Protein AF-A0A974B1U4-F1 (afdb_monomer)

Sequence (107 aa):
MTGRFTLGRVLILAGAVLAILVVVPRLRSRSALEQEAGQSFIYFGHLQFWKPTDLEAALQQQDILPVLSNQLINMSKIAWRKHRFVQLSFLLAAVGGGFVFLAGLAA

Solvent-accessible surface area (backbone atoms only — not comparable to full-atom values): 5966 Å² total; per-residue (Å²): 118,69,68,44,44,54,52,12,51,52,32,33,51,54,12,51,52,36,44,49,62,55,67,53,76,86,77,70,58,66,72,64,49,60,70,39,50,84,80,48,82,76,46,78,85,52,56,80,76,54,53,71,69,62,46,52,53,50,63,74,74,43,89,52,66,69,50,52,51,54,47,53,54,54,50,49,56,51,52,50,53,38,51,51,36,43,54,50,15,54,51,29,34,53,55,10,49,49,35,38,53,56,43,59,76,73,106

Foldseek 3Di:
DVVLLVLLVVLLVLLVVLLVVLVPDPPDDPVVVVVCCVPQPDDVVNVVVDDPVVVVVVPVPDDNVVNVVVVVVVVVVSVVVSVVSNVSSVVSNVVSVVSNVVVVVVD

pLDDT: mean 78.64, std 12.17, range [51.5, 94.56]

Structure (mmCIF, N/CA/C/O backbone):
data_AF-A0A974B1U4-F1
#
_entry.id   AF-A0A974B1U4-F1
#
loop_
_atom_site.group_PDB
_atom_site.id
_atom_site.type_symbol
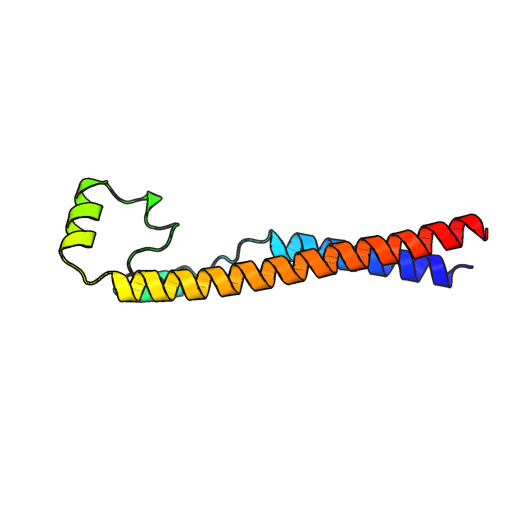_atom_site.label_atom_id
_atom_site.label_alt_id
_atom_site.label_comp_id
_atom_site.label_asym_id
_atom_site.label_entity_id
_atom_site.label_seq_id
_atom_site.pdbx_PDB_ins_code
_atom_site.Cartn_x
_atom_site.Cartn_y
_atom_site.Cartn_z
_atom_site.occupancy
_atom_site.B_iso_or_equiv
_atom_site.auth_seq_id
_atom_site.auth_comp_id
_atom_site.auth_asym_id
_atom_site.auth_atom_id
_atom_site.pdbx_PDB_model_num
ATOM 1 N N . MET A 1 1 ? 21.434 0.433 -28.941 1.00 57.97 1 MET A N 1
ATOM 2 C CA . MET A 1 1 ? 19.985 0.753 -28.959 1.00 57.97 1 MET A CA 1
ATOM 3 C C . MET A 1 1 ? 19.166 -0.129 -28.017 1.00 57.97 1 MET A C 1
ATOM 5 O O . MET A 1 1 ? 18.382 0.406 -27.247 1.00 57.97 1 MET A O 1
ATOM 9 N N . THR A 1 2 ? 19.391 -1.444 -27.983 1.00 72.25 2 THR A N 1
ATOM 10 C CA . THR A 1 2 ? 18.661 -2.415 -27.138 1.00 72.25 2 THR A CA 1
ATOM 11 C C . THR A 1 2 ? 18.704 -2.144 -25.628 1.00 72.25 2 THR A C 1
ATOM 13 O O . THR A 1 2 ? 17.690 -2.314 -24.958 1.00 72.25 2 THR A O 1
ATOM 16 N N . GLY A 1 3 ? 19.821 -1.648 -25.082 1.00 80.88 3 GLY A N 1
ATOM 17 C CA . GLY A 1 3 ? 19.959 -1.423 -23.632 1.00 80.88 3 GLY A CA 1
ATOM 18 C C . GLY A 1 3 ? 18.967 -0.416 -23.023 1.00 80.88 3 GLY A C 1
ATOM 19 O O . GLY A 1 3 ? 18.471 -0.640 -21.921 1.00 80.88 3 GLY A O 1
ATOM 20 N N . ARG A 1 4 ? 18.619 0.661 -23.746 1.00 82.06 4 ARG A N 1
ATOM 21 C CA . ARG A 1 4 ? 17.699 1.705 -23.244 1.00 82.06 4 ARG A CA 1
ATOM 22 C C . ARG A 1 4 ? 16.249 1.212 -23.172 1.00 82.06 4 ARG A C 1
ATOM 24 O O . ARG A 1 4 ? 15.557 1.495 -22.199 1.00 82.06 4 ARG A O 1
ATOM 31 N N . PHE A 1 5 ? 15.820 0.413 -24.151 1.00 82.06 5 PHE A N 1
ATOM 32 C CA . PHE A 1 5 ? 14.489 -0.202 -24.157 1.00 82.06 5 PHE A CA 1
ATOM 33 C C . PHE A 1 5 ? 14.310 -1.212 -23.022 1.00 82.06 5 PHE A C 1
ATOM 35 O O . PHE A 1 5 ? 13.279 -1.205 -22.350 1.00 82.06 5 PHE A O 1
ATOM 42 N N . THR A 1 6 ? 15.312 -2.065 -22.787 1.00 87.75 6 THR A N 1
ATOM 43 C CA . THR A 1 6 ? 15.262 -3.052 -21.701 1.00 87.75 6 THR A CA 1
ATOM 44 C C . THR A 1 6 ? 15.182 -2.363 -20.341 1.00 87.75 6 THR A C 1
ATOM 46 O O . THR A 1 6 ? 14.337 -2.728 -19.528 1.00 87.75 6 THR A O 1
ATOM 49 N N . LEU A 1 7 ? 15.985 -1.315 -20.118 1.00 89.31 7 LEU A N 1
ATOM 50 C CA . LEU A 1 7 ? 15.956 -0.551 -18.870 1.00 89.31 7 LEU A CA 1
ATOM 51 C C . LEU A 1 7 ? 14.594 0.122 -18.634 1.00 89.31 7 LEU A C 1
ATOM 53 O O . LEU A 1 7 ? 14.028 -0.005 -17.549 1.00 89.31 7 LEU A O 1
ATOM 57 N N . GLY A 1 8 ? 14.035 0.778 -19.656 1.00 86.44 8 GLY A N 1
ATOM 58 C CA . GLY A 1 8 ? 12.719 1.412 -19.561 1.00 86.44 8 GLY A CA 1
ATOM 59 C C . GLY A 1 8 ? 11.597 0.418 -19.238 1.00 86.44 8 GLY A C 1
ATOM 60 O O . GLY A 1 8 ? 10.786 0.670 -18.348 1.00 86.44 8 GLY A O 1
ATOM 61 N N . ARG A 1 9 ? 11.596 -0.759 -19.882 1.00 89.25 9 ARG A N 1
ATOM 62 C CA . ARG A 1 9 ? 10.632 -1.842 -19.605 1.00 89.25 9 ARG A CA 1
ATOM 63 C C . ARG A 1 9 ? 10.718 -2.350 -18.166 1.00 89.25 9 ARG A C 1
ATOM 65 O O . ARG A 1 9 ? 9.683 -2.531 -17.531 1.00 89.25 9 ARG A O 1
ATOM 72 N N . VAL A 1 10 ? 11.930 -2.558 -17.647 1.00 92.56 10 VAL A N 1
ATOM 73 C CA . VAL A 1 10 ? 12.143 -3.025 -16.266 1.00 92.56 10 VAL A CA 1
ATOM 74 C C . VAL A 1 10 ? 11.633 -2.001 -15.252 1.00 92.56 10 VAL A C 1
ATOM 76 O O . VAL A 1 10 ? 10.949 -2.381 -14.304 1.00 92.56 10 VAL A O 1
ATOM 79 N N . LEU A 1 11 ? 11.901 -0.710 -15.466 1.00 87.69 11 LEU A N 1
ATOM 80 C CA . LEU A 1 11 ? 11.412 0.366 -14.596 1.00 87.69 11 LEU A CA 1
ATOM 81 C C . LEU A 1 11 ? 9.878 0.423 -14.565 1.00 87.69 11 LEU A C 1
ATOM 83 O O . LEU A 1 11 ? 9.290 0.488 -13.487 1.00 87.69 11 LEU A O 1
ATOM 87 N N . ILE A 1 12 ? 9.222 0.321 -15.726 1.00 88.62 12 ILE A N 1
ATOM 88 C CA . ILE A 1 12 ? 7.754 0.298 -15.814 1.00 88.62 12 ILE A CA 1
ATOM 89 C C . ILE A 1 12 ? 7.181 -0.929 -15.090 1.00 88.62 12 ILE A C 1
ATOM 91 O O . ILE A 1 12 ? 6.249 -0.791 -14.298 1.00 88.62 12 ILE A O 1
ATOM 95 N N . LEU A 1 13 ? 7.755 -2.119 -15.311 1.00 92.56 13 LEU A N 1
ATOM 96 C CA . LEU A 1 13 ? 7.331 -3.350 -14.635 1.00 92.56 13 LEU A CA 1
ATOM 97 C C . LEU A 1 13 ? 7.483 -3.250 -13.113 1.00 92.56 13 LEU A C 1
ATOM 99 O O . LEU A 1 13 ? 6.560 -3.597 -12.379 1.00 92.56 13 LEU A O 1
ATOM 103 N N . ALA A 1 14 ? 8.611 -2.728 -12.632 1.00 90.94 14 ALA A N 1
ATOM 104 C CA . ALA A 1 14 ? 8.828 -2.498 -11.208 1.00 90.94 14 ALA A CA 1
ATOM 105 C C . ALA A 1 14 ? 7.796 -1.513 -10.628 1.00 90.94 14 ALA A C 1
ATOM 107 O O . ALA A 1 14 ? 7.241 -1.759 -9.555 1.00 90.94 14 ALA A O 1
ATOM 108 N N . GLY A 1 15 ? 7.476 -0.441 -11.361 1.00 87.06 15 GLY A N 1
ATOM 109 C CA . GLY A 1 15 ? 6.414 0.493 -10.995 1.00 87.06 15 GLY A CA 1
ATOM 110 C C . GLY A 1 15 ? 5.047 -0.188 -10.873 1.00 87.06 15 GLY A C 1
ATOM 111 O O . GLY A 1 15 ? 4.351 0.012 -9.875 1.00 87.06 15 GLY A O 1
ATOM 112 N N . ALA A 1 16 ? 4.684 -1.048 -11.828 1.00 88.19 16 ALA A N 1
ATOM 113 C CA . ALA A 1 16 ? 3.431 -1.803 -11.800 1.00 88.19 16 ALA A CA 1
ATOM 114 C C . ALA A 1 16 ? 3.347 -2.756 -10.593 1.00 88.19 16 ALA A C 1
ATOM 116 O O . ALA A 1 16 ? 2.324 -2.799 -9.909 1.00 88.19 16 ALA A O 1
ATOM 117 N N . VAL A 1 17 ? 4.433 -3.466 -10.273 1.00 90.50 17 VAL A N 1
ATOM 118 C CA . VAL A 1 17 ? 4.496 -4.348 -9.095 1.00 90.50 17 VAL A CA 1
ATOM 119 C C . VAL A 1 17 ? 4.273 -3.562 -7.800 1.00 90.50 17 VAL A C 1
ATOM 121 O O . VAL A 1 17 ? 3.480 -3.985 -6.959 1.00 90.50 17 VAL A O 1
ATOM 124 N N . LEU A 1 18 ? 4.906 -2.394 -7.642 1.00 86.94 18 LEU A N 1
ATOM 125 C CA . LEU A 1 18 ? 4.694 -1.543 -6.465 1.00 86.94 18 LEU A CA 1
ATOM 126 C C . LEU A 1 18 ? 3.240 -1.066 -6.342 1.00 86.94 18 LEU A C 1
ATOM 128 O O . LEU A 1 18 ? 2.706 -1.051 -5.234 1.00 86.94 18 LEU A O 1
ATOM 132 N N . ALA A 1 19 ? 2.585 -0.724 -7.456 1.00 85.31 19 ALA A N 1
ATOM 133 C CA . ALA A 1 19 ? 1.170 -0.353 -7.453 1.00 85.31 19 ALA A CA 1
ATOM 134 C C . ALA A 1 19 ? 0.276 -1.518 -7.003 1.00 85.31 19 ALA A C 1
ATOM 136 O O . ALA A 1 19 ? -0.594 -1.334 -6.152 1.00 85.31 19 ALA A O 1
ATOM 137 N N . ILE A 1 20 ? 0.523 -2.732 -7.503 1.00 86.31 20 ILE A N 1
ATOM 138 C CA . ILE A 1 20 ? -0.227 -3.931 -7.101 1.00 86.31 20 ILE A CA 1
ATOM 139 C C . ILE A 1 20 ? -0.068 -4.184 -5.598 1.00 86.31 20 ILE A C 1
ATOM 141 O O . ILE A 1 20 ? -1.063 -4.362 -4.894 1.00 86.31 20 ILE A O 1
ATOM 145 N N . LEU A 1 21 ? 1.159 -4.123 -5.073 1.00 85.25 21 LEU A N 1
ATOM 146 C CA . LEU A 1 21 ? 1.442 -4.339 -3.648 1.00 85.25 21 LEU A CA 1
ATOM 147 C C . LEU A 1 21 ? 0.717 -3.349 -2.721 1.00 85.25 21 LEU A C 1
ATOM 149 O O . LEU A 1 21 ? 0.453 -3.673 -1.563 1.00 85.25 21 LEU A O 1
ATOM 153 N N . VAL A 1 22 ? 0.373 -2.153 -3.205 1.00 82.94 22 VAL A N 1
ATOM 154 C CA . VAL A 1 22 ? -0.419 -1.173 -2.444 1.00 82.94 22 VAL A CA 1
ATOM 155 C C . VAL A 1 22 ? -1.881 -1.606 -2.307 1.00 82.94 22 VAL A C 1
ATOM 157 O O . VAL A 1 22 ? -2.491 -1.384 -1.250 1.00 82.94 22 VAL A O 1
ATOM 160 N N . VAL A 1 23 ? -2.437 -2.213 -3.356 1.00 78.88 23 VAL A N 1
ATOM 161 C CA . VAL A 1 23 ? -3.842 -2.636 -3.427 1.00 78.88 23 VAL A CA 1
ATOM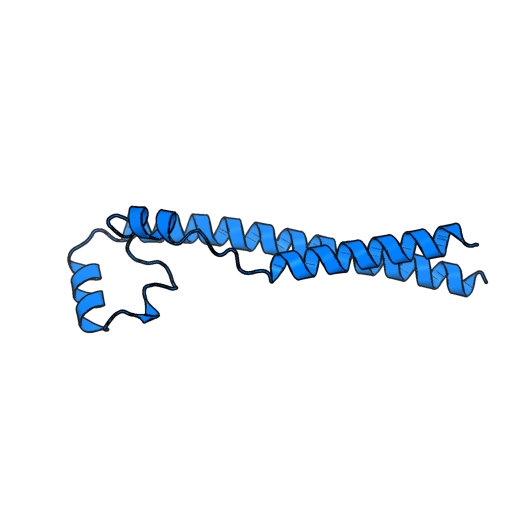 162 C C . VAL A 1 23 ? -4.063 -3.958 -2.699 1.00 78.88 23 VAL A C 1
ATOM 164 O O . VAL A 1 23 ? -5.129 -4.141 -2.114 1.00 78.88 23 VAL A O 1
ATOM 167 N N . VAL A 1 24 ? -3.055 -4.841 -2.654 1.00 77.75 24 VAL A N 1
ATOM 168 C CA . VAL A 1 24 ? -3.154 -6.120 -1.937 1.00 77.75 24 VAL A CA 1
ATOM 169 C C . VAL A 1 24 ? -3.582 -5.864 -0.483 1.00 77.75 24 VAL A C 1
ATOM 171 O O . VAL A 1 24 ? -2.883 -5.168 0.272 1.00 77.75 24 VAL A O 1
ATOM 174 N N . PRO A 1 25 ? -4.753 -6.381 -0.069 1.00 65.25 25 PRO A N 1
ATOM 175 C CA . PRO A 1 25 ? -5.234 -6.192 1.284 1.00 65.25 25 PRO A CA 1
ATOM 176 C C . PRO A 1 25 ? -4.278 -6.894 2.243 1.00 65.25 25 PRO A C 1
ATOM 178 O O . PRO A 1 25 ? -3.937 -8.065 2.076 1.00 65.25 25 PRO A O 1
ATOM 181 N N . ARG A 1 26 ? -3.840 -6.174 3.280 1.00 64.44 26 ARG A N 1
ATOM 182 C CA . ARG A 1 26 ? -3.046 -6.766 4.357 1.00 64.44 26 ARG A CA 1
ATOM 183 C C . ARG A 1 26 ? -4.000 -7.523 5.277 1.00 64.44 26 ARG A C 1
ATOM 185 O O . ARG A 1 26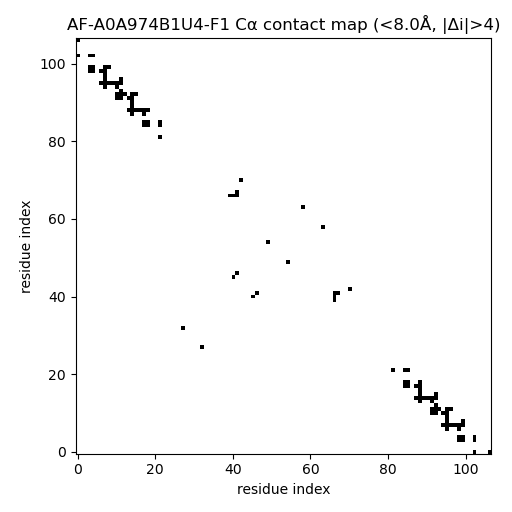 ? -4.387 -7.012 6.323 1.00 64.44 26 ARG A O 1
ATOM 192 N N . LEU A 1 27 ? -4.410 -8.713 4.847 1.00 58.25 27 LEU A N 1
ATOM 193 C CA . LEU A 1 27 ? -5.177 -9.654 5.655 1.00 58.25 27 LEU A CA 1
ATOM 194 C C . LEU A 1 27 ? -4.272 -10.110 6.800 1.00 58.25 27 LEU A C 1
ATOM 196 O O . LEU A 1 27 ? -3.379 -10.938 6.629 1.00 58.25 27 LEU A O 1
ATOM 200 N N . ARG A 1 28 ? -4.438 -9.481 7.963 1.00 60.09 28 ARG A N 1
ATOM 201 C CA . ARG A 1 28 ? -3.812 -9.942 9.200 1.00 60.09 28 ARG A CA 1
ATOM 202 C C . ARG A 1 28 ? -4.416 -11.311 9.53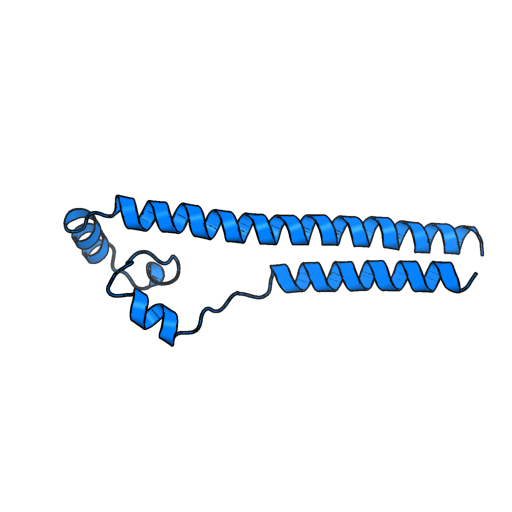5 1.00 60.09 28 ARG A C 1
ATOM 204 O O . ARG A 1 28 ? -5.599 -11.523 9.267 1.00 60.09 28 ARG A O 1
ATOM 211 N N . SER A 1 29 ? -3.619 -12.252 10.047 1.00 56.84 29 SER A N 1
ATOM 212 C CA . SER A 1 29 ? -4.136 -13.593 10.343 1.00 56.84 29 SER A CA 1
ATOM 213 C C . SER A 1 29 ? -5.315 -13.493 11.313 1.00 56.84 29 SER A C 1
ATOM 215 O O . SER A 1 29 ? -5.257 -12.743 12.289 1.00 56.84 29 SER A O 1
ATOM 217 N N . ARG A 1 30 ? -6.388 -14.248 11.042 1.00 57.28 30 ARG A N 1
ATOM 218 C CA . ARG A 1 30 ? -7.571 -14.312 11.919 1.00 57.28 30 ARG A CA 1
ATOM 219 C C . ARG A 1 30 ? -7.187 -14.596 13.371 1.00 57.28 30 ARG A C 1
ATOM 221 O O . ARG A 1 30 ? -7.680 -13.926 14.263 1.00 57.28 30 ARG A O 1
ATOM 228 N N . SER A 1 31 ? -6.220 -15.486 13.577 1.00 55.31 31 SER A N 1
ATOM 229 C CA . SER A 1 31 ? -5.692 -15.855 14.892 1.00 55.31 31 SER A CA 1
ATOM 230 C C . SER A 1 31 ? -5.072 -14.691 15.676 1.00 55.31 31 SER A C 1
ATOM 232 O O . SER A 1 31 ? -5.240 -14.615 16.887 1.00 55.31 31 SER A O 1
ATOM 234 N N . ALA A 1 32 ? -4.392 -13.755 15.007 1.00 62.94 32 ALA A N 1
ATOM 235 C CA . ALA A 1 32 ? -3.845 -12.568 15.669 1.00 62.94 32 ALA A CA 1
ATOM 236 C C . ALA A 1 32 ? -4.932 -11.523 15.968 1.00 62.94 32 ALA A C 1
ATOM 238 O O . ALA A 1 32 ? -4.811 -10.765 16.923 1.00 62.94 32 ALA A O 1
ATOM 239 N N . LEU A 1 33 ? -5.989 -11.480 15.151 1.00 60.28 33 LEU A N 1
ATOM 240 C CA . LEU A 1 33 ? -7.140 -10.605 15.368 1.00 60.28 33 LEU A CA 1
ATOM 241 C C . LEU A 1 33 ? -8.023 -11.109 16.519 1.00 60.28 33 LEU A C 1
ATOM 243 O O . LEU A 1 33 ? -8.481 -10.300 17.314 1.00 60.28 33 LEU A O 1
ATOM 247 N N . GLU A 1 34 ? -8.215 -12.424 16.647 1.00 57.62 34 GLU A N 1
ATOM 248 C CA . GLU A 1 34 ? -8.989 -13.045 17.733 1.00 57.62 34 GLU A CA 1
ATOM 249 C C . GLU A 1 34 ? -8.341 -12.843 19.110 1.00 57.62 34 GLU A C 1
ATOM 251 O O . GLU A 1 34 ? -9.043 -12.569 20.078 1.00 57.62 34 GLU A O 1
ATOM 256 N N . GLN A 1 35 ? -7.007 -12.903 19.201 1.00 59.84 35 GLN A N 1
ATOM 257 C CA . GLN A 1 35 ? -6.288 -12.635 20.455 1.00 59.84 35 GLN A CA 1
ATOM 258 C C . GLN A 1 35 ? -6.384 -11.164 20.895 1.00 59.84 35 GLN A C 1
ATOM 260 O O . GLN A 1 35 ? -6.427 -10.882 22.090 1.00 59.84 35 GLN A O 1
ATOM 265 N N . GLU A 1 36 ? -6.445 -10.225 19.947 1.00 56.72 36 GLU A N 1
ATOM 266 C CA . GLU A 1 36 ? -6.548 -8.785 20.230 1.00 56.72 36 GLU A CA 1
ATOM 267 C C . GLU A 1 36 ? -7.997 -8.298 20.399 1.00 56.72 36 GLU A C 1
ATOM 269 O O . GLU A 1 36 ? -8.225 -7.247 21.003 1.00 56.72 36 GLU A O 1
ATOM 274 N N . ALA A 1 37 ? -8.984 -9.056 19.912 1.00 53.12 37 ALA A N 1
ATOM 275 C CA . ALA A 1 37 ? -10.402 -8.697 19.964 1.00 53.12 37 ALA A CA 1
ATOM 276 C C . ALA A 1 37 ? -10.925 -8.504 21.399 1.00 53.12 37 ALA A C 1
ATOM 278 O O . ALA A 1 37 ? -11.811 -7.681 21.618 1.00 53.12 37 ALA A O 1
ATOM 279 N N . GLY A 1 38 ? -10.344 -9.200 22.382 1.00 51.50 38 GL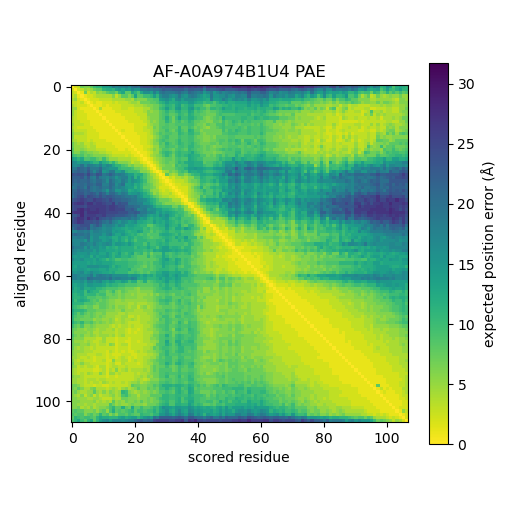Y A N 1
ATOM 280 C CA . GLY A 1 38 ? -10.682 -9.033 23.800 1.00 51.50 38 GLY A CA 1
ATOM 281 C C . GLY A 1 38 ? -10.130 -7.758 24.453 1.00 51.50 38 GLY A C 1
ATOM 282 O O . GLY A 1 38 ? -10.511 -7.455 25.578 1.00 51.50 38 GLY A O 1
ATOM 283 N N . GLN A 1 39 ? -9.230 -7.021 23.788 1.00 53.28 39 GLN A N 1
ATOM 284 C CA . GLN A 1 39 ? -8.499 -5.882 24.373 1.00 53.28 39 GLN A CA 1
ATOM 285 C C . GLN A 1 39 ? -8.520 -4.608 23.509 1.00 53.28 39 GLN A C 1
ATOM 287 O O . GLN A 1 39 ? -8.063 -3.554 23.948 1.00 53.28 39 GLN A O 1
ATOM 292 N N . SER A 1 40 ? -8.982 -4.666 22.257 1.00 54.34 40 SER A N 1
ATOM 293 C CA . SER A 1 40 ? -8.927 -3.532 21.324 1.00 54.34 40 SER A CA 1
ATOM 294 C C . SER A 1 40 ? -10.090 -3.579 20.337 1.00 54.34 40 SER A C 1
ATOM 296 O O . SER A 1 40 ? -10.052 -4.245 19.306 1.00 54.34 40 SER A O 1
ATOM 298 N N . PHE A 1 41 ? -11.153 -2.861 20.679 1.00 56.53 41 PHE A N 1
ATOM 299 C CA . PHE A 1 41 ? -12.509 -3.179 20.243 1.00 56.53 41 PHE A CA 1
ATOM 300 C C . PHE A 1 41 ? -13.012 -2.499 18.959 1.00 56.53 41 PHE A C 1
ATOM 302 O O . PHE A 1 41 ? -14.138 -2.733 18.539 1.00 56.53 41 PHE A O 1
ATOM 309 N N . ILE A 1 42 ? -12.211 -1.669 18.289 1.00 57.69 42 ILE A N 1
ATOM 310 C CA . ILE A 1 42 ? -12.719 -0.842 17.174 1.00 57.69 42 ILE A CA 1
ATOM 311 C C . ILE A 1 42 ? -11.951 -1.093 15.884 1.00 57.69 42 ILE A C 1
ATOM 313 O O . ILE A 1 42 ? -11.399 -0.185 15.279 1.00 57.69 42 ILE A O 1
ATOM 317 N N . TYR A 1 43 ? -11.790 -2.328 15.428 1.00 59.94 43 TYR A N 1
ATOM 318 C CA . TYR A 1 43 ? -11.284 -2.472 14.059 1.00 59.94 43 TYR A CA 1
ATOM 319 C C . TYR A 1 43 ? -12.396 -2.064 13.078 1.00 59.94 43 TYR A C 1
ATOM 321 O O . TYR A 1 43 ? -13.535 -2.497 13.241 1.00 59.94 43 TYR A O 1
ATOM 329 N N . PHE A 1 44 ? -12.086 -1.285 12.036 1.00 58.75 44 PHE A N 1
ATOM 330 C CA . PHE A 1 44 ? -13.056 -0.871 11.001 1.00 58.75 44 PHE A CA 1
ATOM 331 C C . PHE A 1 44 ? -13.864 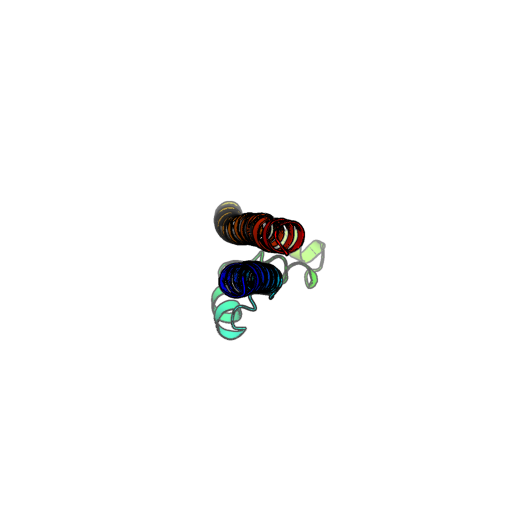-2.057 10.435 1.00 58.75 44 PHE A C 1
ATOM 333 O O . PHE A 1 44 ? -15.053 -1.940 10.166 1.00 58.75 44 PHE A O 1
ATOM 340 N N . GLY A 1 45 ? -13.226 -3.226 10.307 1.00 61.44 45 GLY A N 1
ATOM 341 C CA . GLY A 1 45 ? -13.881 -4.458 9.857 1.00 61.44 45 GLY A CA 1
ATOM 342 C C . GLY A 1 45 ? -14.732 -5.172 10.914 1.00 61.44 45 GLY A C 1
ATOM 343 O O . GLY A 1 45 ? -15.506 -6.048 10.551 1.00 61.44 45 GLY A O 1
ATOM 344 N N . HIS A 1 46 ? -14.598 -4.830 12.196 1.00 64.94 46 HIS A N 1
ATOM 345 C CA . HIS A 1 46 ? -15.457 -5.348 13.261 1.00 64.94 46 HIS A CA 1
ATOM 346 C C . HIS A 1 46 ? -16.711 -4.489 13.417 1.00 64.94 46 HIS A C 1
ATOM 348 O O . HIS A 1 46 ? -17.782 -5.063 13.553 1.00 64.94 46 HIS A O 1
ATOM 354 N N . LEU A 1 47 ? -16.608 -3.157 13.283 1.00 67.62 47 LEU A N 1
ATOM 355 C CA . LEU A 1 47 ? -17.737 -2.214 13.381 1.00 67.62 47 LEU A CA 1
ATOM 356 C C . LEU A 1 47 ? -18.924 -2.561 12.468 1.00 67.62 47 LEU A C 1
ATOM 358 O O . LEU A 1 47 ? -20.064 -2.335 12.852 1.00 67.62 47 LEU A O 1
ATOM 362 N N . GLN A 1 48 ? -18.686 -3.159 11.295 1.00 69.31 48 GLN A N 1
ATOM 363 C CA . GLN A 1 48 ? -19.770 -3.577 10.391 1.00 69.31 48 GLN A CA 1
ATOM 364 C C . GLN A 1 48 ? -20.706 -4.646 10.990 1.00 69.31 48 GLN A C 1
ATOM 366 O O . GLN A 1 48 ? -21.805 -4.845 10.483 1.00 69.31 48 GLN A O 1
ATOM 371 N N . PHE A 1 49 ? -20.271 -5.352 12.039 1.00 69.56 49 PHE A N 1
ATOM 372 C CA . PHE A 1 49 ? -21.051 -6.386 12.725 1.00 69.56 49 PHE A CA 1
ATOM 373 C C . PHE A 1 49 ? -21.746 -5.869 13.993 1.00 69.56 49 PHE A C 1
ATOM 375 O O . PHE A 1 49 ? -22.439 -6.635 14.661 1.00 69.56 49 PHE A O 1
ATOM 382 N N . TRP A 1 50 ? -21.566 -4.590 14.335 1.00 70.56 50 TRP A N 1
ATOM 383 C CA . TRP A 1 50 ? -22.138 -3.987 15.535 1.00 70.56 50 TRP A CA 1
ATOM 384 C C . TRP A 1 50 ? -23.552 -3.474 15.292 1.00 70.56 50 TRP A C 1
ATOM 386 O O . TRP A 1 50 ? -23.822 -2.804 14.294 1.00 70.56 50 TRP A O 1
ATOM 396 N N . LYS A 1 51 ? -24.451 -3.725 16.249 1.00 80.31 51 LYS A N 1
ATOM 397 C CA . LYS A 1 51 ? -25.699 -2.965 16.342 1.00 80.31 51 LYS A CA 1
ATOM 398 C C . LYS A 1 51 ? -25.397 -1.598 16.970 1.00 80.31 51 LYS A C 1
ATOM 400 O O . LYS A 1 51 ? -24.613 -1.545 17.918 1.00 80.31 51 LYS A O 1
ATOM 405 N N . PRO A 1 52 ? -26.030 -0.508 16.502 1.00 80.62 52 PRO A N 1
ATOM 406 C CA . PRO A 1 52 ? -25.770 0.838 17.016 1.00 80.62 52 PRO A CA 1
ATOM 407 C C . PRO A 1 52 ? -25.916 0.965 18.540 1.00 80.62 52 PRO A C 1
ATOM 409 O O . PRO A 1 52 ? -25.069 1.570 19.185 1.00 80.62 52 PRO A O 1
ATOM 412 N N . THR A 1 53 ? -26.936 0.328 19.122 1.00 81.50 53 THR A N 1
ATOM 413 C CA . THR A 1 53 ? -27.210 0.352 20.570 1.00 81.50 53 THR A CA 1
ATOM 414 C C . THR A 1 53 ? -26.138 -0.347 21.396 1.00 81.50 53 THR A C 1
ATOM 416 O O . THR A 1 53 ? -25.755 0.132 22.461 1.00 81.50 53 THR A O 1
ATOM 419 N N . ASP A 1 54 ? -25.627 -1.471 20.896 1.00 79.88 54 ASP A N 1
ATOM 420 C CA . ASP A 1 54 ? -24.596 -2.241 21.589 1.00 79.88 54 ASP A CA 1
ATOM 421 C C . ASP A 1 54 ? -23.265 -1.477 21.538 1.00 79.88 54 ASP A C 1
ATOM 423 O O . ASP A 1 54 ? -22.493 -1.485 22.498 1.00 79.88 54 ASP A O 1
ATOM 427 N N . LEU A 1 55 ? -23.024 -0.765 20.429 1.00 78.81 55 LEU A N 1
ATOM 428 C CA . LEU A 1 55 ? -21.845 0.072 20.261 1.00 78.81 55 LEU A CA 1
ATOM 429 C C . LEU A 1 55 ? -21.884 1.249 21.227 1.00 78.81 55 LEU A C 1
ATOM 431 O O . LEU A 1 55 ? -20.918 1.442 21.951 1.00 78.81 55 LEU A O 1
ATOM 435 N N . GLU A 1 56 ? -22.988 1.993 21.297 1.00 80.25 56 GLU A N 1
ATOM 436 C CA . GLU A 1 56 ? -23.139 3.102 22.249 1.00 80.25 56 GLU A CA 1
ATOM 437 C C . GLU A 1 56 ? -22.886 2.667 23.695 1.00 80.25 56 GLU A C 1
ATOM 439 O O . GLU A 1 56 ? -22.134 3.332 24.407 1.00 80.25 56 GLU A O 1
ATOM 444 N N . ALA A 1 57 ? -23.435 1.523 24.112 1.00 82.31 57 ALA A N 1
ATOM 445 C CA . ALA A 1 57 ? -23.187 0.985 25.445 1.00 82.31 57 ALA A CA 1
ATOM 446 C C . ALA A 1 57 ? -21.696 0.676 25.673 1.00 82.31 57 ALA A C 1
ATOM 448 O O . ALA A 1 57 ? -21.144 1.025 26.716 1.00 82.31 57 ALA A O 1
ATOM 449 N N . ALA A 1 58 ? -21.016 0.083 24.688 1.00 76.81 58 ALA A N 1
ATOM 450 C CA . ALA A 1 58 ? -19.582 -0.190 24.769 1.00 76.81 58 ALA A CA 1
ATOM 451 C C . ALA A 1 58 ? -18.735 1.096 24.792 1.00 76.81 58 ALA A C 1
ATOM 453 O O . ALA A 1 58 ? -17.777 1.177 25.560 1.00 76.81 58 ALA A O 1
ATOM 454 N N . LEU A 1 59 ? -19.110 2.110 24.001 1.00 78.00 59 LEU A N 1
ATOM 455 C CA . LEU A 1 59 ? -18.467 3.429 23.975 1.00 78.00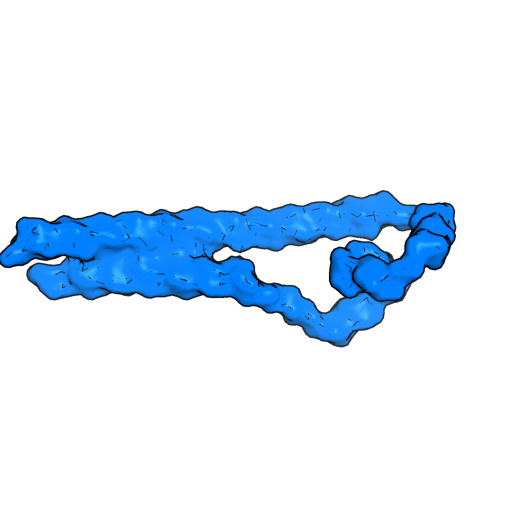 59 LEU A CA 1
ATOM 456 C C . LEU A 1 59 ? -18.585 4.148 25.328 1.00 78.00 59 LEU A C 1
ATOM 458 O O . LEU A 1 59 ? -17.672 4.868 25.716 1.00 78.00 59 LEU A O 1
ATOM 462 N N . GLN A 1 60 ? -19.710 3.976 26.027 1.00 82.75 60 GLN A N 1
ATOM 463 C CA . GLN A 1 60 ? -19.967 4.608 27.324 1.00 82.75 60 GLN A CA 1
ATOM 464 C C . GLN A 1 60 ? -19.304 3.875 28.495 1.00 82.75 60 GLN A C 1
ATOM 466 O O . GLN A 1 60 ? -18.961 4.504 29.493 1.00 82.75 60 GLN A O 1
ATOM 471 N N . GLN A 1 61 ? -19.151 2.552 28.402 1.00 77.88 61 GLN A N 1
ATOM 472 C CA . GLN A 1 61 ? -18.650 1.722 29.502 1.00 77.88 61 GLN A CA 1
ATOM 473 C C . GLN A 1 61 ? -17.129 1.532 29.499 1.00 77.88 61 GLN A C 1
ATOM 475 O O . GLN A 1 61 ? -16.564 1.207 30.542 1.00 77.88 61 GLN A O 1
ATOM 480 N N . GLN A 1 62 ? -16.459 1.705 28.357 1.00 73.62 62 GLN A N 1
ATOM 481 C CA . GLN A 1 62 ? -15.016 1.484 28.224 1.00 73.62 62 GLN A CA 1
ATOM 482 C C . GLN A 1 62 ? -14.266 2.782 27.919 1.00 73.62 62 GLN A C 1
ATOM 484 O O . GLN A 1 62 ? -14.731 3.612 27.141 1.00 73.62 62 GLN A O 1
ATOM 489 N N . ASP A 1 63 ? -13.062 2.931 28.480 1.00 74.88 63 ASP A N 1
ATOM 490 C CA . ASP A 1 63 ? -12.167 4.023 28.092 1.00 74.88 63 ASP A CA 1
ATOM 491 C C . ASP A 1 63 ? -11.604 3.768 26.688 1.00 74.88 63 ASP A C 1
ATOM 493 O O . ASP A 1 63 ? -10.726 2.930 26.464 1.00 74.88 63 ASP A O 1
ATOM 497 N N . ILE A 1 64 ? -12.164 4.483 25.718 1.00 77.81 64 ILE A N 1
ATOM 498 C CA . ILE A 1 64 ? -11.949 4.219 24.300 1.00 77.81 64 ILE A CA 1
ATOM 499 C C . ILE A 1 64 ? -10.812 5.022 23.678 1.00 77.81 64 ILE A C 1
ATOM 501 O O . ILE A 1 64 ? -10.274 4.661 22.625 1.00 77.81 64 ILE A O 1
ATOM 505 N N . LEU A 1 65 ? -10.433 6.116 24.333 1.00 80.62 65 LEU A N 1
ATOM 506 C CA . LEU A 1 65 ? -9.410 7.043 23.868 1.00 80.62 65 LEU A CA 1
ATOM 507 C C . LEU A 1 65 ? -8.065 6.351 23.594 1.00 80.62 65 LEU A C 1
ATOM 509 O O . LEU A 1 65 ? -7.490 6.601 22.528 1.00 80.62 65 LEU A O 1
ATOM 513 N N . PRO A 1 66 ? -7.566 5.446 24.460 1.00 79.75 66 PRO A N 1
ATOM 514 C CA . PRO A 1 66 ? -6.326 4.717 24.200 1.00 79.75 66 PRO A CA 1
ATOM 515 C C . PRO A 1 66 ? -6.412 3.800 22.972 1.00 79.75 66 PRO A C 1
ATOM 517 O O . PRO A 1 66 ? -5.476 3.740 22.169 1.00 79.75 66 PRO A O 1
ATOM 520 N N . VAL A 1 67 ? -7.544 3.111 22.789 1.00 75.44 67 VAL A N 1
ATOM 521 C CA . VAL A 1 67 ? -7.771 2.200 21.654 1.00 75.44 67 VAL A CA 1
ATOM 522 C C . VAL A 1 67 ? -7.808 2.989 20.348 1.00 75.44 67 VAL A C 1
ATOM 524 O O . VAL A 1 67 ? -7.082 2.662 19.405 1.00 75.44 67 VAL A O 1
ATOM 527 N N . LEU A 1 68 ? -8.589 4.070 20.310 1.00 77.62 68 LEU A N 1
ATOM 528 C CA . LEU A 1 68 ? -8.725 4.918 19.130 1.00 77.62 68 LEU A CA 1
ATOM 529 C C . LEU A 1 68 ? -7.396 5.591 18.763 1.00 77.62 68 LEU A C 1
ATOM 531 O O . LEU A 1 68 ? -7.010 5.604 17.594 1.00 77.62 68 LEU A O 1
ATOM 535 N N . SER A 1 69 ? -6.654 6.083 19.756 1.00 81.25 69 SER A N 1
ATOM 536 C CA . SER A 1 69 ? -5.345 6.714 19.545 1.00 81.25 69 SER A CA 1
ATOM 537 C C . SER A 1 69 ? -4.344 5.741 18.919 1.00 81.25 69 SER A C 1
ATOM 539 O O . SER A 1 69 ? -3.709 6.056 17.909 1.00 81.25 69 SER A O 1
ATOM 541 N N . ASN A 1 70 ? -4.248 4.520 19.454 1.00 80.69 70 ASN A N 1
ATOM 542 C CA . ASN A 1 70 ? -3.381 3.479 18.901 1.00 80.69 70 ASN A CA 1
ATOM 543 C C . ASN A 1 70 ? -3.767 3.110 17.466 1.00 80.69 70 ASN A C 1
ATOM 545 O O . ASN A 1 70 ? -2.900 2.915 16.608 1.00 80.69 70 ASN A O 1
ATOM 549 N N . GLN A 1 71 ? -5.064 3.039 17.177 1.00 79.00 71 GLN A N 1
ATOM 550 C CA . GLN A 1 71 ? -5.552 2.724 15.841 1.00 79.00 71 GLN A CA 1
ATOM 551 C C . GLN A 1 71 ? -5.284 3.826 14.832 1.00 79.00 71 GLN A C 1
ATOM 553 O O . GLN A 1 71 ? -4.791 3.521 13.747 1.00 79.00 71 GLN A O 1
ATOM 558 N N . LEU A 1 72 ? -5.529 5.088 15.185 1.00 81.75 72 LEU A N 1
ATOM 559 C CA . LEU A 1 72 ? -5.217 6.230 14.328 1.00 81.75 72 LEU A CA 1
ATOM 560 C C . LEU A 1 72 ? -3.729 6.253 13.972 1.00 81.75 72 LEU A C 1
ATOM 562 O O . LEU A 1 72 ? -3.373 6.366 12.797 1.00 81.75 72 LEU A O 1
ATOM 566 N N . ILE A 1 73 ? -2.852 6.048 14.959 1.00 85.00 73 ILE A N 1
ATOM 567 C CA . ILE A 1 73 ? -1.402 5.989 14.746 1.00 85.00 73 ILE A CA 1
ATOM 568 C C . ILE A 1 73 ? -1.030 4.817 13.827 1.00 85.00 73 ILE A C 1
ATOM 570 O O . ILE A 1 73 ? -0.274 4.989 12.867 1.00 85.00 73 ILE A O 1
ATOM 574 N N . ASN A 1 74 ? -1.554 3.619 14.085 1.00 81.75 74 ASN A N 1
ATOM 575 C CA . ASN A 1 74 ? -1.216 2.428 13.306 1.00 81.75 74 ASN A CA 1
ATOM 576 C C . ASN A 1 74 ? -1.763 2.486 11.873 1.00 81.75 74 ASN A C 1
ATOM 578 O O . ASN A 1 74 ? -1.038 2.157 10.929 1.00 81.75 74 ASN A O 1
ATOM 582 N N . MET A 1 75 ? -3.002 2.945 11.682 1.00 81.31 75 MET A N 1
ATOM 583 C CA . MET A 1 75 ? -3.584 3.147 10.355 1.00 81.31 75 MET A CA 1
ATOM 584 C C . MET A 1 75 ? -2.835 4.227 9.579 1.00 81.31 75 MET A C 1
ATOM 586 O O . MET A 1 75 ? -2.520 4.009 8.409 1.00 81.31 75 MET A O 1
ATOM 590 N N . SER A 1 76 ? -2.464 5.332 10.231 1.00 83.81 76 SER A N 1
ATOM 591 C CA . SER A 1 76 ? -1.650 6.391 9.627 1.00 83.81 76 SER A CA 1
ATOM 592 C C . SER A 1 76 ? -0.307 5.855 9.116 1.00 83.81 76 SER A C 1
ATOM 594 O O . SER A 1 76 ? 0.031 6.050 7.949 1.00 83.81 76 SER A O 1
ATOM 596 N N . LYS A 1 77 ? 0.420 5.061 9.917 1.00 88.44 77 LYS A N 1
ATOM 597 C CA . LYS A 1 77 ? 1.683 4.423 9.489 1.00 88.44 77 LYS A CA 1
ATOM 598 C C . LYS A 1 77 ? 1.502 3.520 8.261 1.00 88.44 77 LYS A C 1
ATOM 600 O O . LYS A 1 77 ? 2.346 3.514 7.361 1.00 88.44 77 LYS A O 1
ATOM 605 N N . ILE A 1 78 ? 0.410 2.753 8.202 1.00 85.44 78 ILE A N 1
ATOM 606 C CA . ILE A 1 78 ? 0.100 1.878 7.060 1.00 85.44 78 ILE A CA 1
ATOM 607 C C . ILE A 1 78 ? -0.220 2.709 5.815 1.00 85.44 78 ILE A C 1
ATOM 609 O O . ILE A 1 78 ? 0.336 2.437 4.746 1.00 85.44 78 ILE A O 1
ATOM 613 N N . ALA A 1 79 ? -1.087 3.714 5.952 1.00 86.75 79 ALA A N 1
ATOM 614 C CA . ALA A 1 79 ? -1.464 4.617 4.872 1.00 86.75 79 ALA A CA 1
ATOM 615 C C . ALA A 1 79 ? -0.237 5.350 4.317 1.00 86.75 79 ALA A C 1
ATOM 617 O O . ALA A 1 79 ? -0.039 5.376 3.104 1.00 86.75 79 ALA A O 1
ATOM 618 N N . TRP A 1 80 ? 0.646 5.836 5.193 1.00 90.12 80 TRP A N 1
ATOM 619 C CA . TRP A 1 80 ? 1.892 6.489 4.804 1.00 90.12 80 TRP A CA 1
ATOM 620 C C . TRP A 1 80 ? 2.796 5.569 3.985 1.00 90.12 80 TRP A C 1
ATOM 622 O O . TRP A 1 80 ? 3.283 5.948 2.919 1.00 90.12 80 TRP A O 1
ATOM 632 N N . ARG A 1 81 ? 2.984 4.319 4.428 1.00 89.50 81 ARG A N 1
ATOM 633 C CA . ARG A 1 81 ? 3.799 3.349 3.685 1.00 89.50 81 ARG A CA 1
ATOM 634 C C . ARG A 1 81 ? 3.214 3.046 2.306 1.00 89.50 81 ARG A C 1
ATOM 636 O O . ARG A 1 81 ? 3.956 3.010 1.328 1.00 89.50 81 ARG A O 1
ATOM 643 N N . LYS A 1 82 ? 1.893 2.869 2.216 1.00 88.69 82 LYS A N 1
ATOM 644 C CA . LYS A 1 82 ? 1.193 2.691 0.937 1.00 88.69 82 LYS A CA 1
ATOM 645 C C . LYS A 1 82 ? 1.379 3.906 0.029 1.00 88.69 82 LYS A C 1
ATOM 647 O O . LYS A 1 82 ? 1.742 3.739 -1.129 1.00 88.69 82 LYS A O 1
ATOM 652 N N . HIS A 1 83 ? 1.226 5.114 0.567 1.00 91.25 83 HIS A N 1
ATOM 653 C CA . HIS A 1 83 ? 1.430 6.352 -0.179 1.00 91.25 83 HIS A CA 1
ATOM 654 C C . HIS A 1 83 ? 2.857 6.456 -0.740 1.00 91.25 83 HIS A C 1
ATOM 656 O O . HIS A 1 83 ? 3.032 6.769 -1.915 1.00 91.25 83 HIS A O 1
ATOM 662 N N . ARG A 1 84 ? 3.882 6.099 0.045 1.00 92.50 84 ARG A N 1
ATOM 663 C CA . ARG A 1 84 ? 5.279 6.056 -0.425 1.00 92.50 84 ARG A CA 1
ATOM 664 C C . ARG A 1 84 ? 5.497 5.053 -1.560 1.00 92.50 84 ARG A C 1
ATOM 666 O O . ARG A 1 84 ? 6.196 5.378 -2.515 1.00 92.50 84 ARG A O 1
ATOM 673 N N . PHE A 1 85 ? 4.892 3.866 -1.501 1.00 91.38 85 PHE A N 1
ATOM 674 C CA . PHE A 1 85 ? 4.966 2.903 -2.607 1.00 91.38 85 PHE A CA 1
ATOM 675 C C . PHE A 1 85 ? 4.263 3.400 -3.874 1.00 91.38 85 PHE A C 1
ATOM 677 O O . PHE A 1 85 ? 4.792 3.201 -4.965 1.00 91.38 85 PHE A O 1
ATOM 684 N N . VAL A 1 86 ? 3.138 4.109 -3.747 1.00 92.56 86 VAL A N 1
ATOM 685 C CA . VAL A 1 86 ? 2.471 4.762 -4.887 1.00 92.56 86 VAL A CA 1
ATOM 686 C C . VAL A 1 86 ? 3.357 5.851 -5.496 1.00 92.56 86 VAL A C 1
ATOM 688 O O . VAL A 1 86 ? 3.532 5.878 -6.710 1.00 92.56 86 VAL A O 1
ATOM 691 N N . GLN A 1 87 ? 3.971 6.710 -4.674 1.00 93.94 87 GLN A N 1
ATOM 692 C CA . GLN A 1 87 ? 4.913 7.729 -5.156 1.00 93.94 87 GLN A CA 1
ATOM 693 C C . GLN A 1 87 ? 6.067 7.100 -5.950 1.00 93.94 87 GLN A C 1
ATOM 695 O O . GLN A 1 87 ? 6.389 7.559 -7.044 1.00 93.94 87 GLN A O 1
ATOM 700 N N . LEU A 1 88 ? 6.664 6.022 -5.427 1.00 92.75 88 LEU A N 1
ATOM 701 C CA . LEU A 1 88 ? 7.733 5.293 -6.114 1.00 92.75 88 LEU A CA 1
ATOM 702 C C . LEU A 1 88 ? 7.246 4.634 -7.409 1.00 92.75 88 LEU A C 1
ATOM 704 O O . LEU A 1 88 ? 7.959 4.675 -8.406 1.00 92.75 88 LEU A O 1
ATOM 708 N N . SER A 1 89 ? 6.039 4.066 -7.413 1.00 91.44 89 SER A N 1
ATOM 709 C CA . SER A 1 89 ? 5.420 3.488 -8.608 1.00 91.44 89 SER A CA 1
ATOM 710 C C . SER A 1 89 ? 5.290 4.517 -9.734 1.00 91.44 89 SER A C 1
ATOM 712 O O . SER A 1 89 ? 5.773 4.274 -10.841 1.00 91.44 89 SER A O 1
ATOM 714 N N . PHE A 1 90 ? 4.730 5.695 -9.437 1.00 91.44 90 PHE A N 1
ATOM 715 C CA . PHE A 1 90 ? 4.601 6.779 -10.414 1.00 91.44 90 PHE A CA 1
ATOM 716 C C . PHE A 1 90 ? 5.956 7.279 -10.911 1.00 91.44 90 PHE A C 1
ATOM 718 O O . PHE A 1 90 ? 6.123 7.490 -12.111 1.00 91.44 90 PHE A O 1
ATOM 725 N N . LEU A 1 91 ? 6.935 7.426 -10.016 1.00 94.56 91 LEU A N 1
ATOM 726 C CA . LEU A 1 91 ? 8.280 7.856 -10.390 1.00 94.56 91 LEU A CA 1
ATOM 727 C C . LEU A 1 91 ? 8.947 6.846 -11.333 1.00 94.56 91 LEU A C 1
ATOM 729 O O . LEU A 1 91 ? 9.468 7.236 -12.376 1.00 94.56 91 LEU A O 1
ATOM 733 N N . LEU A 1 92 ? 8.893 5.551 -11.009 1.00 89.75 92 LEU A N 1
ATOM 734 C CA . LEU A 1 92 ? 9.446 4.488 -11.853 1.00 89.75 92 LEU A CA 1
ATOM 735 C C . LEU A 1 92 ? 8.759 4.426 -13.220 1.00 89.75 92 LEU A C 1
ATOM 737 O O . LEU A 1 92 ? 9.439 4.287 -14.236 1.00 89.75 92 LEU A O 1
ATOM 741 N N 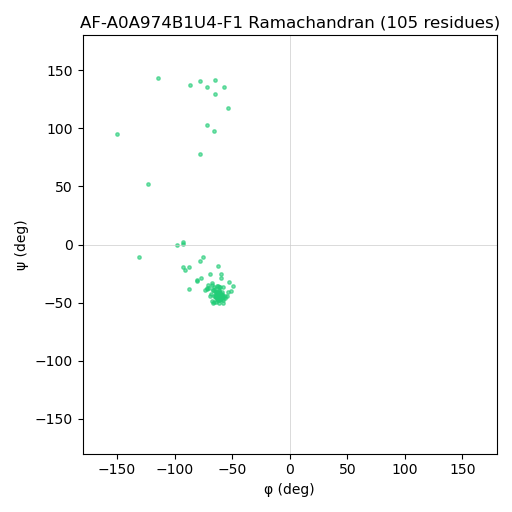. ALA A 1 93 ? 7.434 4.576 -13.258 1.00 88.38 93 ALA A N 1
ATOM 742 C CA . ALA A 1 93 ? 6.677 4.611 -14.503 1.00 88.38 93 ALA A CA 1
ATOM 743 C C . ALA A 1 93 ? 7.052 5.825 -15.370 1.00 88.38 93 ALA A C 1
ATOM 745 O O . ALA A 1 93 ? 7.287 5.664 -16.566 1.00 88.38 93 ALA A O 1
ATOM 746 N N . ALA A 1 94 ? 7.172 7.018 -14.778 1.00 90.81 94 ALA A N 1
ATOM 747 C CA . ALA A 1 94 ? 7.550 8.236 -15.492 1.00 90.81 94 ALA A CA 1
ATOM 748 C C . ALA A 1 94 ? 8.975 8.150 -16.065 1.00 90.81 94 ALA A C 1
ATOM 750 O O . ALA A 1 94 ? 9.183 8.391 -17.254 1.00 90.81 94 ALA A O 1
ATOM 751 N N . VAL A 1 95 ? 9.951 7.743 -15.245 1.00 93.12 95 VAL A N 1
ATOM 752 C CA . VAL A 1 95 ? 11.349 7.580 -15.678 1.00 93.12 95 VAL A CA 1
ATOM 753 C C . VAL A 1 95 ? 11.469 6.476 -16.732 1.00 93.12 95 VAL A C 1
ATOM 755 O O . VAL A 1 95 ? 12.121 6.667 -17.759 1.00 93.12 95 VAL A O 1
ATOM 758 N N . GLY A 1 96 ? 10.815 5.332 -16.516 1.00 89.19 96 GLY A N 1
ATOM 759 C CA . GLY A 1 96 ? 10.811 4.221 -17.465 1.00 89.19 96 GLY A CA 1
ATOM 760 C C . GLY A 1 96 ?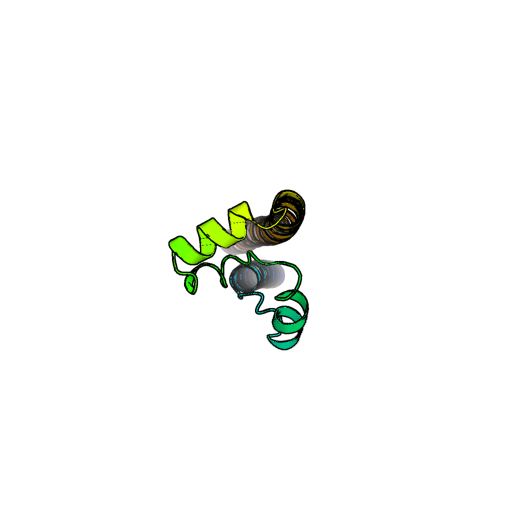 10.177 4.593 -18.807 1.00 89.19 96 GLY A C 1
ATOM 761 O O . GLY A 1 96 ? 10.752 4.304 -19.857 1.00 89.19 96 GLY A O 1
ATOM 762 N N . GLY A 1 97 ? 9.045 5.302 -18.780 1.00 87.06 97 GLY A N 1
ATOM 763 C CA . GLY A 1 97 ? 8.395 5.852 -19.970 1.00 87.06 97 GLY A CA 1
ATOM 764 C C . GLY A 1 97 ? 9.298 6.826 -20.727 1.00 87.06 97 GLY A C 1
ATOM 765 O O . GLY A 1 97 ? 9.435 6.709 -21.943 1.00 87.06 97 GLY A O 1
ATOM 766 N N . GLY A 1 98 ? 9.996 7.713 -20.010 1.00 90.62 98 GLY A N 1
ATOM 767 C CA . GLY A 1 98 ? 10.986 8.620 -20.594 1.00 90.62 98 GLY A CA 1
ATOM 768 C C . GLY A 1 98 ? 12.111 7.886 -21.331 1.00 90.62 98 GLY A C 1
ATOM 769 O O . GLY A 1 98 ? 12.440 8.241 -22.462 1.00 90.62 98 GLY A O 1
ATOM 770 N N . PHE A 1 99 ? 12.660 6.812 -20.749 1.00 87.62 99 PHE A N 1
ATOM 771 C CA . PHE A 1 99 ? 13.685 5.999 -21.415 1.00 87.62 99 PHE A CA 1
ATOM 772 C C . PHE A 1 99 ? 13.182 5.318 -22.689 1.00 87.62 99 PHE A C 1
ATOM 774 O O . PHE A 1 99 ? 13.906 5.299 -23.685 1.00 87.62 99 PHE A O 1
ATOM 781 N N . VAL A 1 100 ? 11.961 4.773 -22.676 1.00 87.88 100 VAL A N 1
ATOM 782 C CA . VAL A 1 100 ? 11.355 4.156 -23.868 1.00 87.88 100 VAL A CA 1
ATOM 783 C C . VAL A 1 100 ? 11.118 5.203 -24.956 1.00 87.88 100 VAL A C 1
ATOM 785 O O . VAL A 1 100 ? 11.460 4.961 -26.111 1.00 87.88 100 VAL A O 1
ATOM 788 N N . PHE A 1 101 ? 10.596 6.375 -24.589 1.00 89.31 101 PHE A N 1
ATOM 789 C CA . PHE A 1 101 ? 10.328 7.469 -25.520 1.00 89.31 101 PHE A CA 1
ATOM 790 C C . PHE A 1 101 ? 11.609 7.979 -26.195 1.00 89.31 101 PHE A C 1
ATOM 792 O O . PHE A 1 101 ? 11.689 8.023 -27.421 1.00 89.31 101 PHE A O 1
ATOM 799 N N . LEU A 1 102 ? 12.652 8.271 -25.412 1.00 89.44 102 LEU A N 1
ATOM 800 C CA . LEU A 1 102 ? 13.948 8.713 -25.940 1.00 89.44 102 LEU A CA 1
ATOM 801 C C . LEU A 1 102 ? 14.625 7.644 -26.804 1.00 89.44 102 LEU A C 1
ATOM 803 O O . LEU A 1 102 ? 15.291 7.972 -27.782 1.00 89.44 102 LEU A O 1
ATOM 807 N N . ALA A 1 103 ? 14.481 6.364 -26.452 1.00 85.62 103 ALA A N 1
ATOM 808 C CA . ALA A 1 103 ? 15.017 5.274 -27.258 1.00 85.62 103 ALA A CA 1
ATOM 809 C C . ALA A 1 103 ? 14.293 5.142 -28.607 1.00 85.62 103 ALA A C 1
ATOM 811 O O . ALA A 1 103 ? 14.950 4.824 -29.593 1.00 85.62 103 ALA A O 1
ATOM 812 N N . GLY A 1 104 ? 12.984 5.411 -28.649 1.00 85.00 104 GLY A N 1
ATOM 813 C CA . GLY A 1 104 ? 12.188 5.438 -29.877 1.00 85.00 104 GLY A CA 1
ATOM 814 C C . GLY A 1 104 ? 12.508 6.622 -30.789 1.00 85.00 104 GLY A C 1
ATOM 815 O O . GLY A 1 104 ? 12.559 6.442 -31.993 1.00 85.00 104 GLY A O 1
ATOM 816 N N . LEU A 1 105 ? 12.785 7.806 -30.232 1.00 88.25 105 LEU A N 1
ATOM 817 C CA . LEU A 1 105 ? 13.214 8.973 -31.022 1.00 88.25 105 LEU A CA 1
ATOM 818 C C . LEU A 1 105 ? 14.616 8.821 -31.626 1.00 88.25 105 LEU A C 1
ATOM 820 O O . LEU A 1 105 ? 14.943 9.487 -32.601 1.00 88.25 105 LEU A O 1
ATOM 824 N N . ALA A 1 106 ? 15.461 8.001 -31.003 1.00 78.12 106 ALA A N 1
ATOM 825 C CA . ALA A 1 106 ? 16.833 7.768 -31.438 1.00 78.12 106 ALA A CA 1
ATOM 826 C C . ALA A 1 106 ? 16.983 6.553 -32.373 1.00 78.12 106 ALA A C 1
ATOM 828 O O . ALA A 1 106 ? 18.123 6.213 -32.693 1.00 78.12 106 ALA A O 1
ATOM 829 N N . ALA A 1 107 ? 15.880 5.880 -32.718 1.00 67.19 107 ALA A N 1
ATOM 830 C CA . ALA A 1 107 ? 15.800 4.712 -33.598 1.00 67.19 107 ALA A CA 1
ATOM 831 C C . ALA A 1 107 ? 15.348 5.112 -35.003 1.00 67.19 107 ALA A C 1
ATOM 833 O O . ALA A 1 107 ? 15.881 4.496 -35.951 1.00 67.19 107 ALA A O 1
#

Radius of gyration: 22.21 Å; Cα contacts (8 Å, |Δi|>4): 60; chains: 1; bounding box: 47×25×63 Å

Secondary structure (DSSP, 8-state):
-HHHHHHHHHHHHHHHHHHHHHHS-----HHHHHHHHTT----HHHHTT--HHHHHHHHHHS--HHHHHHHHHHHHHHHHHHHHHHHHHHHHHHHHHHHHHHHHHT-

Mean predicted aligned error: 8.91 Å